Protein AF-A0AAV3WC58-F1 (afdb_monomer_lite)

Structure (mmCIF, N/CA/C/O backbone):
data_AF-A0AAV3WC58-F1
#
_entry.id   AF-A0AAV3WC58-F1
#
loop_
_atom_site.group_PDB
_atom_site.id
_atom_site.type_symbol
_atom_site.label_atom_id
_atom_site.label_alt_id
_atom_site.label_comp_id
_atom_site.label_asym_id
_atom_site.label_entity_id
_atom_site.label_seq_id
_atom_site.pdbx_PDB_ins_code
_atom_site.Cartn_x
_atom_site.Cartn_y
_atom_site.Cartn_z
_atom_site.occupancy
_atom_site.B_iso_or_equiv
_atom_site.auth_seq_id
_atom_site.auth_comp_id
_atom_site.auth_asym_id
_atom_site.auth_atom_id
_atom_site.pdbx_PDB_model_num
ATOM 1 N N . MET A 1 1 ? 3.964 5.206 5.380 1.00 60.09 1 MET A N 1
ATOM 2 C CA . MET A 1 1 ? 5.077 5.418 4.444 1.00 60.09 1 MET A CA 1
ATOM 3 C C . MET A 1 1 ? 5.003 6.863 4.023 1.00 60.09 1 MET A C 1
ATOM 5 O O . MET A 1 1 ? 3.893 7.332 3.784 1.00 60.09 1 MET A O 1
ATOM 9 N N . ASP A 1 2 ? 6.118 7.580 4.048 1.00 79.12 2 ASP A N 1
ATOM 10 C CA . ASP A 1 2 ? 6.142 8.927 3.482 1.00 79.12 2 ASP A CA 1
ATOM 11 C C . ASP A 1 2 ? 5.932 8.840 1.959 1.00 79.12 2 ASP A C 1
ATOM 13 O O . ASP A 1 2 ? 6.369 7.878 1.329 1.00 79.12 2 ASP A O 1
ATOM 17 N N . ILE A 1 3 ? 5.263 9.825 1.357 1.00 79.12 3 ILE A N 1
ATOM 18 C CA . ILE A 1 3 ? 5.005 9.846 -0.095 1.00 79.12 3 ILE A CA 1
ATOM 19 C C . ILE A 1 3 ? 6.335 9.823 -0.861 1.00 79.12 3 ILE A C 1
ATOM 21 O O . ILE A 1 3 ? 6.439 9.225 -1.933 1.00 79.12 3 ILE A O 1
ATOM 25 N N . GLN A 1 4 ? 7.369 10.460 -0.307 1.00 81.62 4 GLN A N 1
ATOM 26 C CA . GLN A 1 4 ? 8.697 10.473 -0.906 1.00 81.62 4 GLN A CA 1
ATOM 27 C C . GLN A 1 4 ? 9.369 9.096 -0.852 1.00 81.62 4 GLN A C 1
ATOM 29 O O . GLN A 1 4 ? 9.982 8.671 -1.828 1.00 81.62 4 GLN A O 1
ATOM 34 N N . GLU A 1 5 ? 9.222 8.390 0.265 1.00 84.25 5 GLU A N 1
ATOM 35 C CA . GLU A 1 5 ? 9.729 7.030 0.447 1.00 84.25 5 GLU A CA 1
ATOM 36 C C . GLU A 1 5 ? 9.039 6.048 -0.513 1.00 84.25 5 GLU A C 1
ATOM 38 O O . GLU A 1 5 ? 9.715 5.266 -1.177 1.00 84.25 5 GLU A O 1
ATOM 43 N N . GLU A 1 6 ? 7.717 6.158 -0.679 1.00 85.44 6 GLU A N 1
ATOM 44 C CA . GLU A 1 6 ? 6.960 5.360 -1.651 1.00 85.44 6 GLU A CA 1
ATOM 45 C C . GLU A 1 6 ? 7.426 5.619 -3.090 1.00 85.44 6 GLU A C 1
ATOM 47 O O . GLU A 1 6 ? 7.666 4.681 -3.847 1.00 85.44 6 GLU A O 1
ATOM 52 N N . ASN A 1 7 ? 7.597 6.887 -3.475 1.00 87.69 7 ASN A N 1
ATOM 53 C CA . ASN A 1 7 ? 8.058 7.232 -4.819 1.00 87.69 7 ASN A CA 1
ATOM 54 C C . ASN A 1 7 ? 9.456 6.675 -5.118 1.00 87.69 7 ASN A C 1
ATOM 56 O O . ASN A 1 7 ? 9.685 6.218 -6.236 1.00 87.69 7 ASN A O 1
ATOM 60 N N . ASN A 1 8 ? 10.359 6.684 -4.133 1.00 91.62 8 ASN A N 1
ATOM 61 C CA . ASN A 1 8 ? 11.697 6.114 -4.286 1.00 91.62 8 ASN A CA 1
ATOM 62 C C . ASN A 1 8 ? 11.633 4.596 -4.507 1.00 91.62 8 ASN A C 1
ATOM 64 O O . ASN A 1 8 ? 12.299 4.089 -5.403 1.00 91.62 8 ASN A O 1
ATOM 68 N N . LEU A 1 9 ? 10.790 3.885 -3.747 1.00 91.38 9 LEU A N 1
ATOM 69 C CA . LEU A 1 9 ? 10.597 2.439 -3.909 1.00 91.38 9 LEU A CA 1
ATOM 70 C C . LEU A 1 9 ? 10.008 2.087 -5.281 1.00 91.38 9 LEU A C 1
ATOM 72 O O . LEU A 1 9 ? 10.447 1.133 -5.917 1.00 91.38 9 LEU A O 1
ATOM 76 N N . ILE A 1 10 ? 9.031 2.865 -5.758 1.00 92.12 10 ILE A N 1
ATOM 77 C CA . ILE A 1 10 ? 8.440 2.671 -7.090 1.00 92.12 10 ILE A CA 1
ATOM 78 C C . ILE A 1 10 ? 9.487 2.902 -8.184 1.00 92.12 10 ILE A C 1
ATOM 80 O O . ILE A 1 10 ? 9.496 2.179 -9.178 1.00 92.12 10 ILE A O 1
ATOM 84 N N . GLN A 1 11 ? 10.355 3.903 -8.018 1.00 91.31 11 GLN A N 1
ATOM 85 C CA . GLN A 1 11 ? 11.428 4.181 -8.968 1.00 91.31 11 GLN A CA 1
ATOM 86 C C . GLN A 1 11 ? 12.462 3.055 -9.007 1.00 91.31 11 GLN A C 1
ATOM 88 O O . GLN A 1 11 ? 12.769 2.573 -10.093 1.00 91.31 11 GLN A O 1
ATOM 93 N N . GLU A 1 12 ? 12.933 2.589 -7.852 1.00 93.06 12 GLU A N 1
ATOM 94 C CA . GLU A 1 12 ? 13.866 1.462 -7.772 1.00 93.06 12 GLU A CA 1
ATOM 95 C C . GLU A 1 12 ? 13.277 0.200 -8.421 1.00 93.06 12 GLU A C 1
ATOM 97 O O . GLU A 1 12 ? 13.926 -0.433 -9.251 1.00 93.06 12 GLU A O 1
ATOM 102 N N . ALA A 1 13 ? 12.014 -0.126 -8.122 1.00 91.25 13 ALA A N 1
ATOM 103 C CA . ALA A 1 13 ? 11.333 -1.272 -8.721 1.00 91.25 13 ALA A CA 1
ATOM 104 C C . ALA A 1 13 ? 11.192 -1.143 -10.247 1.00 91.25 13 ALA A C 1
ATOM 106 O O . ALA A 1 13 ? 11.385 -2.117 -10.970 1.00 91.25 13 ALA A O 1
ATOM 107 N N . PHE A 1 14 ? 10.877 0.055 -10.747 1.00 91.81 14 PHE A N 1
ATOM 108 C CA . PHE A 1 14 ? 10.799 0.305 -12.185 1.00 91.81 14 PHE A CA 1
ATOM 109 C C . PHE A 1 14 ? 12.153 0.120 -12.877 1.00 91.81 14 PHE A C 1
ATOM 111 O O . PHE A 1 14 ? 12.205 -0.473 -13.951 1.00 91.81 14 PHE A O 1
ATOM 118 N N . GLU A 1 15 ? 13.236 0.621 -12.276 1.00 88.69 15 GLU A N 1
ATOM 119 C CA . GLU A 1 15 ? 14.589 0.513 -12.830 1.00 88.69 15 GLU A CA 1
ATOM 120 C C . GLU A 1 15 ? 15.056 -0.947 -12.908 1.00 88.69 15 GLU A C 1
ATOM 122 O O . GLU A 1 15 ? 15.582 -1.355 -13.944 1.00 88.69 15 GLU A O 1
ATOM 127 N N . VAL A 1 16 ? 14.799 -1.748 -11.866 1.00 90.56 16 VAL A N 1
ATOM 128 C CA . VAL A 1 16 ? 15.102 -3.190 -11.861 1.00 90.56 16 VAL A CA 1
ATOM 129 C C . VAL A 1 16 ? 14.334 -3.915 -12.964 1.00 90.56 16 VAL A C 1
ATOM 131 O O . VAL A 1 16 ? 14.936 -4.623 -13.766 1.00 90.56 16 VAL A O 1
ATOM 134 N N . GLU A 1 17 ? 13.019 -3.705 -13.054 1.00 87.25 17 GLU A N 1
ATOM 135 C CA . GLU A 1 17 ? 12.199 -4.401 -14.050 1.00 87.25 17 GLU A CA 1
ATOM 136 C C . GLU A 1 17 ? 12.535 -3.982 -15.484 1.00 87.25 17 GLU A C 1
ATOM 138 O O . GLU A 1 17 ? 12.562 -4.812 -16.393 1.00 87.25 17 GLU A O 1
ATOM 143 N N . ALA A 1 18 ? 12.826 -2.698 -15.709 1.00 85.62 18 ALA A N 1
ATOM 144 C CA . ALA A 1 18 ? 13.259 -2.215 -17.014 1.00 85.62 18 ALA A CA 1
ATOM 145 C C . ALA A 1 18 ? 14.590 -2.856 -17.450 1.00 85.62 18 ALA A C 1
ATOM 147 O O . ALA A 1 18 ? 14.729 -3.206 -18.625 1.00 85.62 18 ALA A O 1
ATOM 148 N N . ASP A 1 19 ? 15.535 -3.043 -16.523 1.00 83.94 19 ASP A N 1
ATOM 149 C CA . ASP A 1 19 ? 16.811 -3.717 -16.788 1.00 83.94 19 ASP A CA 1
ATOM 150 C C . ASP A 1 19 ? 16.614 -5.216 -17.073 1.00 83.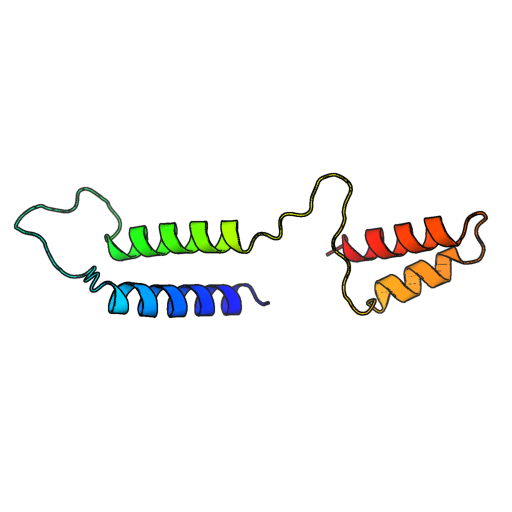94 19 ASP A C 1
ATOM 152 O O . ASP A 1 19 ? 17.092 -5.719 -18.093 1.00 83.94 19 ASP A O 1
ATOM 156 N N . GLU A 1 20 ? 15.828 -5.919 -16.248 1.00 87.06 20 GLU A N 1
ATOM 157 C CA . GLU A 1 20 ? 15.570 -7.358 -16.404 1.00 87.06 20 GLU A CA 1
ATOM 158 C C . GLU A 1 20 ? 14.910 -7.706 -17.743 1.00 87.06 20 GLU A C 1
ATOM 160 O O . GLU A 1 20 ? 15.287 -8.684 -18.399 1.00 87.06 20 GLU A O 1
ATOM 165 N N . VAL A 1 21 ? 13.939 -6.902 -18.185 1.00 83.31 21 VAL A N 1
ATOM 166 C CA . VAL A 1 21 ? 13.251 -7.138 -19.463 1.00 83.31 21 VAL A CA 1
ATOM 167 C C . VAL A 1 21 ? 14.021 -6.579 -20.669 1.00 83.31 21 VAL A C 1
ATOM 169 O O . VAL A 1 21 ? 13.575 -6.735 -21.809 1.00 83.31 21 VAL A O 1
ATOM 172 N N . GLY A 1 22 ? 15.176 -5.940 -20.445 1.00 74.31 22 GLY A N 1
ATOM 173 C CA . GLY A 1 22 ? 15.999 -5.328 -21.489 1.00 74.31 22 GLY A CA 1
ATOM 174 C C . GLY A 1 22 ? 15.330 -4.126 -22.163 1.00 74.31 22 GLY A C 1
ATOM 175 O O . GLY A 1 22 ? 15.568 -3.864 -23.345 1.00 74.31 22 GLY A O 1
ATOM 176 N N . PHE A 1 23 ? 14.458 -3.411 -21.445 1.00 73.12 23 PHE A N 1
ATOM 177 C CA . PHE A 1 23 ? 13.743 -2.247 -21.961 1.00 73.12 23 PHE A CA 1
ATOM 178 C C . PHE A 1 23 ? 14.645 -1.008 -21.942 1.00 73.12 23 PHE A C 1
ATOM 180 O O . PHE A 1 23 ? 14.635 -0.206 -21.011 1.00 73.12 23 PHE A O 1
ATOM 187 N N . CYS A 1 24 ? 15.435 -0.817 -22.997 1.00 67.38 24 CYS A N 1
ATOM 188 C CA . CYS A 1 24 ? 16.211 0.409 -23.161 1.00 67.38 24 CYS A CA 1
ATOM 189 C C . CYS A 1 24 ? 15.309 1.569 -23.614 1.00 67.38 24 CYS A C 1
ATOM 191 O O . CYS A 1 24 ? 15.009 1.714 -24.797 1.00 67.38 24 CYS A O 1
ATOM 193 N N . LEU A 1 25 ? 14.922 2.434 -22.677 1.00 64.81 25 LEU A N 1
ATOM 194 C CA . LEU A 1 25 ? 14.088 3.616 -22.949 1.00 64.81 25 LEU A CA 1
ATOM 195 C C . LEU A 1 25 ? 14.831 4.719 -23.727 1.00 64.81 25 LEU A C 1
ATOM 197 O O . LEU A 1 25 ? 14.204 5.558 -24.368 1.00 64.81 25 LEU A O 1
ATOM 201 N N . ASP A 1 26 ? 16.165 4.673 -23.724 1.00 62.47 26 ASP A N 1
ATOM 202 C CA . ASP A 1 26 ? 17.031 5.582 -24.486 1.00 62.47 26 ASP A CA 1
ATOM 203 C C . ASP A 1 26 ? 17.350 5.062 -25.902 1.00 62.47 26 ASP A C 1
ATOM 205 O O . ASP A 1 26 ? 18.008 5.744 -26.697 1.00 62.47 26 ASP A O 1
ATOM 209 N N . GLN A 1 27 ? 16.915 3.842 -26.242 1.00 61.81 27 GLN A N 1
ATOM 210 C CA . GLN A 1 27 ? 17.157 3.273 -27.564 1.00 61.81 27 GLN A CA 1
ATOM 211 C C . GLN A 1 27 ? 16.221 3.919 -28.585 1.00 61.81 27 GLN A C 1
ATOM 213 O O . GLN A 1 27 ? 15.012 3.697 -28.592 1.00 61.81 27 GLN A O 1
ATOM 218 N N . LYS A 1 28 ? 16.795 4.701 -29.502 1.00 62.03 28 LYS A N 1
ATOM 219 C CA . LYS A 1 28 ? 16.067 5.179 -30.679 1.00 62.03 28 LYS A CA 1
ATOM 220 C C . LYS A 1 28 ? 15.827 4.018 -31.640 1.00 62.03 28 LYS A C 1
ATOM 222 O O . LYS A 1 28 ? 16.766 3.498 -32.244 1.00 62.03 28 LYS A O 1
ATOM 227 N N . TRP A 1 29 ? 14.566 3.634 -31.807 1.00 58.53 29 TRP A N 1
ATOM 228 C CA . TRP A 1 29 ? 14.150 2.648 -32.800 1.00 58.53 29 TRP A CA 1
ATOM 229 C C . TRP A 1 29 ? 13.912 3.338 -34.149 1.00 58.53 29 TRP A C 1
ATOM 231 O O . TRP A 1 29 ? 12.797 3.730 -34.486 1.00 58.53 29 TRP A O 1
ATOM 241 N N . GLY A 1 30 ? 14.985 3.489 -34.928 1.00 65.62 30 GLY A N 1
ATOM 242 C CA . GLY A 1 30 ? 14.947 4.113 -36.255 1.00 65.62 30 GLY A CA 1
ATOM 243 C C . GLY A 1 30 ? 14.832 5.642 -36.230 1.00 65.62 30 GLY A C 1
ATOM 244 O O . GLY A 1 30 ? 15.020 6.280 -35.196 1.00 65.62 30 GLY A O 1
ATOM 245 N N . ASP A 1 31 ? 14.527 6.227 -37.391 1.00 66.44 31 ASP A N 1
ATOM 246 C CA . ASP A 1 31 ? 14.422 7.685 -37.589 1.00 66.44 31 ASP A CA 1
ATOM 247 C C . ASP A 1 31 ? 13.051 8.253 -37.177 1.00 66.44 31 ASP A C 1
ATOM 249 O O . ASP A 1 31 ? 12.712 9.390 -37.506 1.00 66.44 31 ASP A O 1
ATOM 253 N N . TYR A 1 32 ? 12.221 7.449 -36.509 1.00 67.50 32 TYR A N 1
ATOM 254 C CA . TYR A 1 32 ? 10.889 7.863 -36.095 1.00 67.50 32 TYR A CA 1
ATOM 255 C C . TYR A 1 32 ? 10.995 8.843 -34.923 1.00 67.50 32 TYR A C 1
ATOM 257 O O . TYR A 1 32 ? 11.431 8.482 -33.829 1.00 67.50 32 TYR A O 1
ATOM 265 N N . GLU A 1 33 ? 10.609 10.096 -35.153 1.00 63.94 33 GLU A N 1
ATOM 266 C CA . GLU A 1 33 ? 10.469 11.075 -34.081 1.00 63.94 33 GLU A CA 1
ATOM 267 C C . GLU A 1 33 ? 9.290 10.685 -33.191 1.00 63.94 33 GLU A C 1
ATOM 269 O O . GLU A 1 33 ? 8.169 10.492 -33.666 1.00 63.94 33 GLU A O 1
ATOM 274 N N . ASN A 1 34 ? 9.555 10.564 -31.892 1.00 65.56 34 ASN A N 1
ATOM 275 C CA . ASN A 1 34 ? 8.525 10.314 -30.900 1.00 65.56 34 ASN A CA 1
ATOM 276 C C . ASN A 1 34 ? 7.497 11.466 -30.937 1.00 65.56 34 ASN A C 1
ATOM 278 O O . ASN A 1 34 ? 7.872 12.612 -30.682 1.00 65.56 34 ASN A O 1
ATOM 282 N N . PRO A 1 35 ? 6.216 11.198 -31.255 1.00 68.88 35 PRO A N 1
ATOM 283 C CA . PRO A 1 35 ? 5.196 12.235 -31.372 1.00 68.88 35 PRO A CA 1
ATOM 284 C C . PRO A 1 35 ? 4.733 12.786 -30.014 1.00 68.88 35 PRO A C 1
ATOM 286 O O . PRO A 1 35 ? 3.931 13.722 -29.983 1.00 68.88 35 PRO A O 1
ATOM 289 N N . TYR A 1 36 ? 5.172 12.199 -28.897 1.00 61.72 36 TYR A N 1
ATOM 290 C CA . TYR A 1 36 ? 4.811 12.634 -27.555 1.00 61.72 36 TYR A CA 1
ATOM 291 C C . TYR A 1 36 ? 5.775 13.700 -27.024 1.00 61.72 36 TYR A C 1
ATOM 293 O O . TYR A 1 36 ? 6.985 13.637 -27.203 1.00 61.72 36 TYR A O 1
ATOM 301 N N . GLU A 1 37 ? 5.213 14.680 -26.314 1.00 59.44 37 GLU A N 1
ATOM 302 C CA . GLU A 1 37 ? 5.958 15.799 -25.717 1.00 59.44 37 GLU A CA 1
ATOM 303 C C . GLU A 1 37 ? 6.874 15.351 -24.559 1.00 59.44 37 GLU A C 1
ATOM 305 O O . GLU A 1 37 ? 7.859 16.015 -24.243 1.00 59.44 37 GLU A O 1
ATOM 310 N N . ASN A 1 38 ? 6.569 14.201 -23.945 1.00 61.44 38 ASN A N 1
ATOM 311 C CA . ASN A 1 38 ? 7.365 13.578 -22.888 1.00 61.44 38 ASN A CA 1
ATOM 312 C C . ASN A 1 38 ? 8.180 12.406 -23.448 1.00 61.44 38 ASN A C 1
ATOM 314 O O . ASN A 1 38 ? 7.693 11.691 -24.320 1.00 61.44 38 ASN A O 1
ATOM 318 N N . SER A 1 39 ? 9.380 12.164 -22.903 1.00 73.31 39 SER A N 1
ATOM 319 C CA . SER A 1 39 ? 10.185 11.002 -23.297 1.00 73.31 39 SER A CA 1
ATOM 320 C C . SER A 1 39 ? 9.467 9.687 -22.978 1.00 73.31 39 SER A C 1
ATOM 322 O O . SER A 1 39 ? 8.712 9.593 -22.003 1.00 73.31 39 SER A O 1
ATOM 324 N N . ASP A 1 40 ? 9.743 8.651 -23.773 1.00 75.81 40 ASP A N 1
ATOM 325 C CA . ASP A 1 40 ? 9.186 7.305 -23.582 1.00 75.81 40 ASP A CA 1
ATOM 326 C C . ASP A 1 40 ? 9.445 6.770 -22.167 1.00 75.81 40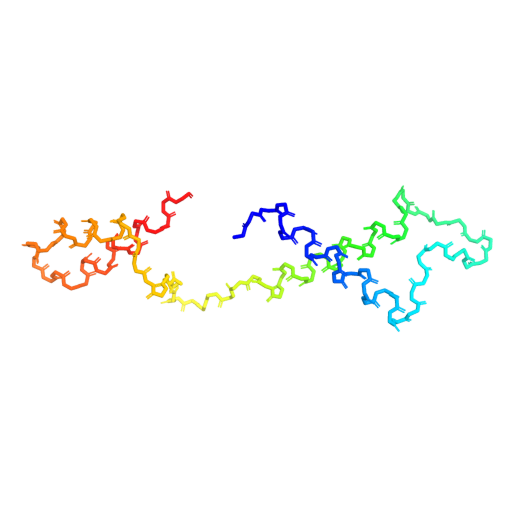 ASP A C 1
ATOM 328 O O . ASP A 1 40 ? 8.578 6.128 -21.572 1.00 75.81 40 ASP A O 1
ATOM 332 N N . THR A 1 41 ? 10.585 7.140 -21.574 1.00 77.69 41 THR A N 1
ATOM 333 C CA . THR A 1 41 ? 10.947 6.840 -20.183 1.00 77.69 41 THR A CA 1
ATOM 334 C C . THR A 1 41 ? 9.939 7.379 -19.177 1.00 77.69 41 THR A C 1
ATOM 336 O O . THR A 1 41 ? 9.490 6.659 -18.285 1.00 77.69 41 THR A O 1
ATOM 339 N N . VAL A 1 42 ? 9.544 8.645 -19.331 1.00 81.69 42 VAL A N 1
ATOM 340 C CA . VAL A 1 42 ? 8.601 9.309 -18.423 1.00 81.69 42 VAL A CA 1
ATOM 341 C C . VAL A 1 42 ? 7.214 8.685 -18.549 1.00 81.69 42 VAL A C 1
ATOM 343 O O . VAL A 1 42 ? 6.525 8.492 -17.545 1.00 81.69 42 VAL A O 1
ATOM 346 N N . LEU A 1 43 ? 6.790 8.342 -19.767 1.00 82.50 43 LEU A N 1
ATOM 347 C CA . LEU A 1 43 ? 5.507 7.679 -19.996 1.00 82.50 43 LEU A CA 1
ATOM 348 C C . LEU A 1 43 ? 5.476 6.271 -19.388 1.00 82.50 43 LEU A C 1
ATOM 350 O O . LEU A 1 43 ? 4.516 5.940 -18.687 1.00 82.50 43 LEU A O 1
ATOM 354 N N . ALA A 1 44 ? 6.527 5.477 -19.603 1.00 85.88 44 ALA A N 1
ATOM 355 C CA . ALA A 1 44 ? 6.652 4.131 -19.051 1.00 85.88 44 ALA A CA 1
ATOM 356 C C . ALA A 1 44 ? 6.646 4.143 -17.515 1.00 85.88 44 ALA A C 1
ATOM 358 O O . ALA A 1 44 ? 5.855 3.424 -16.900 1.00 85.88 44 ALA A O 1
ATOM 359 N N . PHE A 1 45 ? 7.435 5.028 -16.898 1.00 88.12 45 PHE A N 1
ATOM 360 C CA . PHE A 1 45 ? 7.457 5.182 -15.444 1.00 88.12 45 PHE A CA 1
ATOM 361 C C . PHE A 1 45 ? 6.086 5.591 -14.890 1.00 88.12 45 PHE A C 1
ATOM 363 O O . PHE A 1 45 ? 5.595 5.004 -13.927 1.00 88.12 45 PHE A O 1
ATOM 370 N N . ASN A 1 46 ? 5.416 6.560 -15.521 1.00 89.44 46 ASN A N 1
ATOM 371 C CA . ASN A 1 46 ? 4.089 7.000 -15.088 1.00 89.44 46 ASN A CA 1
ATOM 372 C C . ASN A 1 46 ? 3.043 5.880 -15.168 1.00 89.44 46 ASN A C 1
ATOM 374 O O . ASN A 1 46 ? 2.163 5.800 -14.306 1.00 89.44 46 ASN A O 1
ATOM 378 N N . LEU A 1 47 ? 3.114 5.022 -16.189 1.00 90.12 47 LEU A N 1
ATOM 379 C CA . LEU A 1 47 ? 2.226 3.870 -16.312 1.00 90.12 47 LEU A CA 1
ATOM 380 C C . LEU A 1 47 ? 2.516 2.827 -15.226 1.00 90.12 47 LEU A C 1
ATOM 382 O O . LEU A 1 47 ? 1.583 2.378 -14.559 1.00 90.12 47 LEU A O 1
ATOM 386 N N . PHE A 1 48 ? 3.792 2.497 -15.010 1.00 91.12 48 PHE A N 1
ATOM 387 C CA . PHE A 1 48 ? 4.225 1.576 -13.960 1.00 91.12 48 PHE A CA 1
ATOM 388 C C . PHE A 1 48 ? 3.774 2.058 -12.580 1.00 91.12 48 PHE A C 1
ATOM 390 O O . PHE A 1 48 ? 3.112 1.322 -11.853 1.00 91.12 48 PHE A O 1
ATOM 397 N N . LYS A 1 49 ? 4.026 3.331 -12.261 1.00 92.00 49 LYS A N 1
ATOM 398 C CA . LYS A 1 49 ? 3.607 3.962 -11.008 1.00 92.00 49 LYS A CA 1
ATOM 399 C C . LYS A 1 49 ? 2.102 3.851 -10.778 1.00 92.00 49 LYS A C 1
ATOM 401 O O . LYS A 1 49 ? 1.684 3.491 -9.682 1.00 92.00 49 LYS A O 1
ATOM 406 N N . LYS A 1 50 ? 1.279 4.122 -11.797 1.00 90.00 50 LYS A N 1
ATOM 407 C CA . LYS A 1 50 ? -0.183 3.965 -11.688 1.00 90.00 50 LYS A CA 1
ATOM 408 C C . LYS A 1 50 ? -0.585 2.516 -11.420 1.00 90.00 50 LYS A C 1
ATOM 410 O O . LYS A 1 50 ? -1.470 2.283 -10.603 1.00 90.00 50 LYS A O 1
ATOM 415 N N . GLY A 1 51 ? 0.051 1.561 -12.099 1.00 88.62 51 GLY A N 1
ATOM 416 C CA . GLY A 1 51 ? -0.182 0.133 -11.886 1.00 88.62 51 GLY A CA 1
ATOM 417 C C . GLY A 1 51 ? 0.193 -0.304 -10.472 1.00 88.62 51 GLY A C 1
ATOM 418 O O . GLY A 1 51 ? -0.610 -0.947 -9.802 1.00 88.62 51 GLY A O 1
ATOM 419 N N . TRP A 1 52 ? 1.363 0.123 -9.995 1.00 88.75 52 TRP A N 1
ATOM 420 C CA . TRP A 1 52 ? 1.825 -0.114 -8.631 1.00 88.75 52 TRP A CA 1
ATOM 421 C C . TRP A 1 52 ? 0.835 0.438 -7.612 1.00 88.75 52 TRP A C 1
ATOM 423 O O . TRP A 1 52 ? 0.332 -0.315 -6.793 1.00 88.75 52 TRP A O 1
ATOM 433 N N . GLN A 1 53 ? 0.481 1.721 -7.716 1.00 87.00 53 GLN A N 1
ATOM 434 C CA . GLN A 1 53 ? -0.469 2.368 -6.810 1.00 87.00 53 GLN A CA 1
ATOM 435 C C . GLN A 1 53 ? -1.847 1.701 -6.829 1.00 87.00 53 GLN A C 1
ATOM 437 O O . GLN A 1 53 ? -2.490 1.605 -5.793 1.00 87.00 53 GLN A O 1
ATOM 442 N N . ALA A 1 54 ? -2.313 1.220 -7.983 1.00 85.12 54 ALA A N 1
ATOM 443 C CA . ALA A 1 54 ? -3.568 0.481 -8.072 1.00 85.12 54 ALA A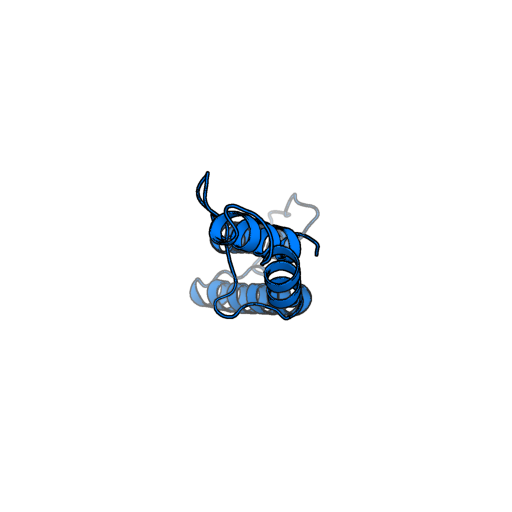 CA 1
ATOM 444 C C . ALA A 1 54 ? -3.474 -0.919 -7.440 1.00 85.12 54 ALA A C 1
ATOM 446 O O . ALA A 1 54 ? -4.445 -1.385 -6.851 1.00 85.12 54 ALA A O 1
ATOM 447 N N . ALA A 1 55 ? -2.323 -1.586 -7.550 1.00 80.75 55 ALA A N 1
ATOM 448 C CA . ALA A 1 55 ? -2.083 -2.895 -6.949 1.00 80.75 55 ALA A CA 1
ATOM 449 C C . ALA A 1 55 ? -1.846 -2.815 -5.432 1.00 80.75 55 ALA A C 1
ATOM 451 O O . ALA A 1 55 ? -2.233 -3.725 -4.699 1.00 80.75 55 ALA A O 1
ATOM 452 N N . THR A 1 56 ? -1.222 -1.734 -4.957 1.00 75.94 56 THR A N 1
ATOM 453 C CA . THR A 1 56 ? -0.979 -1.473 -3.533 1.00 75.94 56 THR A CA 1
ATOM 454 C C . THR A 1 56 ? -2.119 -0.723 -2.860 1.00 75.94 56 THR A C 1
ATOM 456 O O . THR A 1 56 ? -2.179 -0.715 -1.628 1.00 75.94 56 THR A O 1
ATOM 459 N N . ALA A 1 57 ? -3.045 -0.138 -3.629 1.00 75.19 57 ALA A N 1
ATOM 460 C CA . ALA A 1 57 ? -4.301 0.375 -3.109 1.00 75.19 57 ALA A CA 1
ATOM 461 C C . ALA A 1 57 ? -5.009 -0.770 -2.389 1.00 75.19 57 ALA A C 1
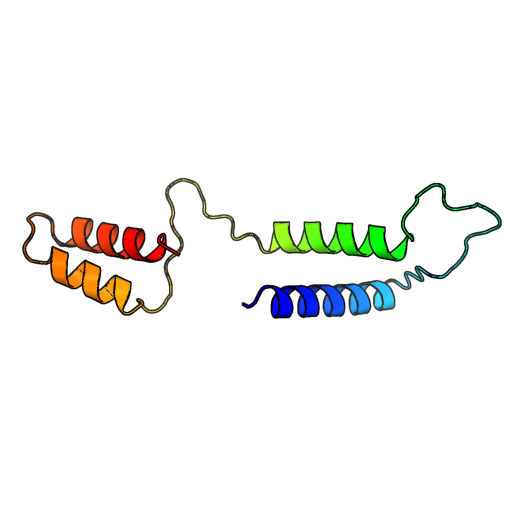ATOM 463 O O . ALA A 1 57 ? -5.486 -1.732 -2.991 1.00 75.19 57 ALA A O 1
ATOM 464 N N . GLN A 1 58 ? -5.028 -0.682 -1.064 1.00 66.19 58 GLN A N 1
ATOM 465 C CA . GLN A 1 58 ? -5.612 -1.705 -0.225 1.00 66.19 58 GLN A CA 1
ATOM 466 C C . GLN A 1 58 ? -7.118 -1.725 -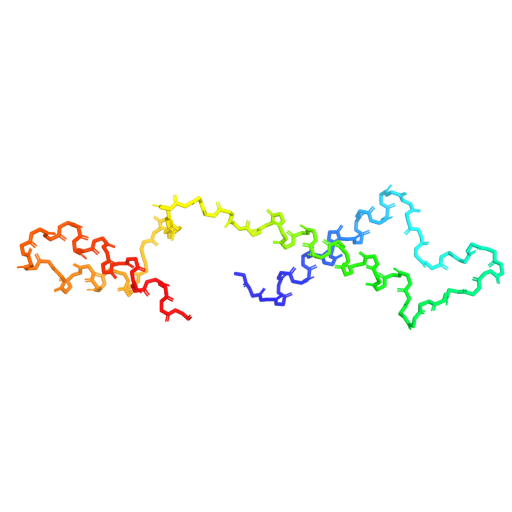0.508 1.00 66.19 58 GLN A C 1
ATOM 468 O O . GLN A 1 58 ? -7.850 -0.828 -0.095 1.00 66.19 58 GLN A O 1
ATOM 473 N N . ALA A 1 59 ? -7.577 -2.716 -1.276 1.00 66.12 59 ALA A N 1
ATOM 474 C CA . ALA A 1 59 ? -8.988 -2.884 -1.585 1.00 66.12 59 ALA A CA 1
ATOM 475 C C . ALA A 1 59 ? -9.709 -3.311 -0.304 1.00 66.12 59 ALA A C 1
ATOM 477 O O . ALA A 1 59 ? -9.735 -4.490 0.043 1.00 66.12 59 ALA A O 1
ATOM 478 N N . VAL A 1 60 ? -10.252 -2.343 0.430 1.00 73.19 60 VAL A N 1
ATOM 479 C CA . VAL A 1 60 ? -11.148 -2.613 1.552 1.00 73.19 60 VAL A CA 1
ATOM 480 C C . VAL A 1 60 ? -12.491 -3.029 0.958 1.00 73.19 60 VAL A C 1
ATOM 482 O O . VAL A 1 60 ? -13.104 -2.217 0.261 1.00 73.19 60 VAL A O 1
ATOM 485 N N . PRO A 1 61 ? -12.952 -4.278 1.156 1.00 79.56 61 PRO A N 1
ATOM 486 C CA . PRO A 1 61 ? -14.244 -4.692 0.630 1.00 79.56 61 PRO A CA 1
ATOM 487 C C . PRO A 1 61 ? -15.370 -3.838 1.219 1.00 79.56 61 PRO A C 1
ATOM 489 O O . PRO A 1 61 ? -15.257 -3.322 2.333 1.00 79.56 61 PRO A O 1
ATOM 492 N N . GLU A 1 62 ? -16.481 -3.719 0.494 1.00 79.56 62 GLU A N 1
ATOM 493 C CA . GLU A 1 62 ? -17.644 -2.981 0.985 1.00 79.56 62 GLU A CA 1
ATOM 494 C C . GLU A 1 62 ? -18.123 -3.555 2.333 1.00 79.56 62 GLU A C 1
ATOM 496 O O . GLU A 1 62 ? -18.282 -4.767 2.490 1.00 79.56 62 GLU A O 1
ATOM 501 N N . GLY A 1 63 ? -18.316 -2.679 3.324 1.00 82.94 63 GLY A N 1
ATOM 502 C CA . GLY A 1 63 ? -18.694 -3.059 4.690 1.00 82.94 63 GLY A CA 1
ATOM 503 C C . GLY A 1 63 ? -17.531 -3.416 5.624 1.00 82.94 63 GLY A C 1
ATOM 504 O O . GLY A 1 63 ? -17.779 -3.755 6.781 1.00 82.94 63 GLY A O 1
ATOM 505 N N . PHE A 1 64 ? -16.282 -3.322 5.163 1.00 81.38 64 PHE A N 1
ATOM 506 C CA . PHE A 1 64 ? -15.088 -3.515 5.986 1.00 81.38 64 PHE A CA 1
ATOM 507 C C . PHE A 1 64 ? -14.346 -2.193 6.200 1.00 81.38 64 PHE A C 1
ATOM 509 O O . PHE A 1 64 ? -14.514 -1.238 5.448 1.00 81.38 64 PHE A O 1
ATOM 516 N N . VAL A 1 65 ? -13.510 -2.149 7.238 1.00 83.75 65 VAL A N 1
ATOM 517 C CA . VAL A 1 65 ? -12.597 -1.039 7.525 1.00 83.75 65 VAL A CA 1
ATOM 518 C C . VAL A 1 65 ? -11.237 -1.606 7.918 1.00 83.75 65 VAL A C 1
ATOM 520 O O . VAL A 1 65 ? -11.155 -2.651 8.569 1.00 83.75 65 VAL A O 1
ATOM 523 N N . LEU A 1 66 ? -10.162 -0.947 7.494 1.00 80.31 66 LEU A N 1
ATOM 524 C CA . LEU A 1 66 ? -8.810 -1.297 7.919 1.00 80.31 66 LEU A CA 1
ATOM 525 C C . LEU A 1 66 ? -8.553 -0.705 9.290 1.00 80.31 66 LEU A C 1
ATOM 527 O O . LEU A 1 66 ? -8.758 0.487 9.479 1.00 80.31 66 LEU A O 1
ATOM 531 N N . VAL A 1 67 ? -8.053 -1.519 10.212 1.00 82.75 67 VAL A N 1
ATOM 532 C CA . VAL A 1 67 ? -7.619 -1.067 11.534 1.00 82.75 67 VAL A CA 1
ATOM 533 C C . VAL A 1 67 ? -6.157 -1.456 11.756 1.00 82.75 67 VAL A C 1
ATOM 535 O O . VAL A 1 67 ? -5.760 -2.559 11.358 1.00 82.75 67 VAL A O 1
ATOM 538 N N . PRO A 1 68 ? -5.328 -0.582 12.358 1.00 83.12 68 PRO A N 1
ATOM 539 C CA . PRO A 1 68 ? -3.987 -0.933 12.795 1.00 83.12 68 PRO A CA 1
ATOM 540 C C . PRO A 1 68 ? -3.987 -2.191 13.662 1.00 83.12 68 PRO A C 1
ATOM 542 O O . PRO A 1 68 ? -4.915 -2.439 14.431 1.00 83.12 68 PRO A O 1
ATOM 545 N N . LYS A 1 69 ? -2.909 -2.974 13.562 1.00 85.69 69 LYS A N 1
ATOM 546 C CA . LYS A 1 69 ? -2.740 -4.181 14.380 1.00 85.69 69 LYS A CA 1
ATOM 547 C C . LYS A 1 69 ? -2.686 -3.862 15.879 1.00 85.69 69 LYS A C 1
ATOM 549 O O . LYS A 1 69 ? -3.197 -4.641 16.674 1.00 85.69 69 LYS A O 1
ATOM 554 N N . GLU A 1 70 ? -2.089 -2.726 16.232 1.00 90.75 70 GLU A N 1
ATOM 555 C CA . GLU A 1 70 ? -2.055 -2.171 17.588 1.00 90.75 70 GLU A CA 1
ATOM 556 C C . GLU A 1 70 ? -2.783 -0.815 17.581 1.00 90.75 70 GLU A C 1
ATOM 558 O O . GLU A 1 70 ? -2.519 -0.011 16.681 1.00 90.75 70 GLU A O 1
ATOM 563 N N . PRO A 1 71 ? -3.693 -0.537 18.533 1.00 88.12 71 PRO A N 1
ATOM 564 C CA . PRO A 1 71 ? -4.460 0.707 18.555 1.00 88.12 71 PRO A CA 1
ATOM 565 C C . PRO A 1 71 ? -3.560 1.921 18.821 1.00 88.12 71 PRO A C 1
ATOM 567 O O . PRO A 1 71 ? -2.633 1.858 19.629 1.00 88.12 71 PRO A O 1
ATOM 570 N N . THR A 1 72 ? -3.857 3.051 18.176 1.00 90.06 72 THR A N 1
ATOM 571 C CA . THR A 1 72 ? -3.176 4.323 18.470 1.00 90.06 72 THR A CA 1
ATOM 572 C C . THR A 1 72 ? -3.652 4.909 19.803 1.00 90.06 72 THR A C 1
ATOM 574 O O . THR A 1 72 ? -4.691 4.513 20.338 1.00 90.06 72 THR A O 1
ATOM 577 N N . GLU A 1 73 ? -2.919 5.885 20.347 1.00 90.81 73 GLU A N 1
ATOM 578 C CA . GLU A 1 73 ? -3.325 6.589 21.574 1.00 90.81 73 GLU A CA 1
ATOM 579 C C . GLU A 1 73 ? -4.697 7.265 21.432 1.00 90.81 73 GLU A C 1
ATOM 581 O O . GLU A 1 73 ? -5.523 7.169 22.337 1.00 90.81 73 GLU A O 1
ATOM 586 N N . GLU A 1 74 ? -4.977 7.870 20.277 1.00 88.56 74 GLU A N 1
ATOM 587 C CA . GLU A 1 74 ? -6.266 8.501 19.964 1.00 88.56 74 GLU A CA 1
ATOM 588 C C . GLU A 1 74 ? -7.409 7.480 19.946 1.00 88.56 74 GLU A C 1
ATOM 590 O O . GLU A 1 74 ? -8.463 7.722 20.535 1.00 88.56 74 GLU A O 1
ATOM 595 N N . MET A 1 75 ? -7.183 6.299 19.352 1.00 89.00 75 MET A N 1
ATOM 596 C CA . MET A 1 75 ? -8.149 5.199 19.400 1.00 89.00 75 MET A CA 1
ATOM 597 C C . MET A 1 75 ? -8.386 4.765 20.851 1.00 89.00 75 MET A C 1
ATOM 599 O O . MET A 1 75 ? -9.529 4.656 21.293 1.00 89.00 75 MET A O 1
ATOM 603 N N . MET A 1 76 ? -7.323 4.553 21.631 1.00 89.44 76 MET A N 1
ATOM 604 C CA . MET A 1 76 ? -7.456 4.156 23.037 1.00 89.44 76 MET A CA 1
ATOM 605 C C . MET A 1 76 ? -8.220 5.196 23.865 1.00 89.44 76 MET A C 1
ATOM 607 O O . MET A 1 76 ? -9.083 4.826 24.664 1.00 89.44 76 MET A O 1
ATOM 611 N N . PHE A 1 77 ? -7.948 6.484 23.653 1.00 89.56 77 PHE A N 1
ATOM 612 C CA . PHE A 1 77 ? -8.639 7.578 24.326 1.00 89.56 77 PHE A CA 1
ATOM 613 C C . PHE A 1 77 ?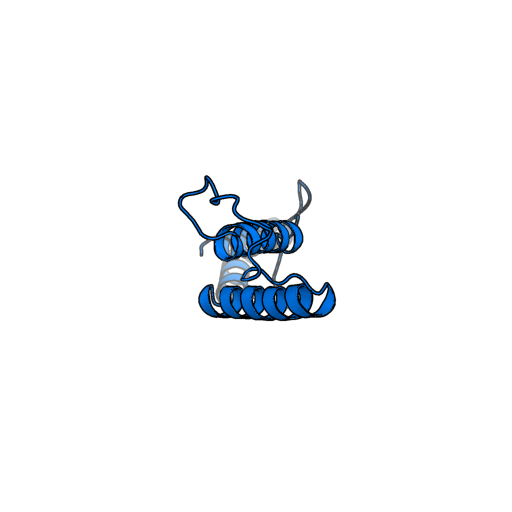 -10.131 7.609 23.967 1.00 89.56 77 PHE A C 1
ATOM 615 O O . PHE A 1 77 ? -10.976 7.590 24.864 1.00 89.56 77 PHE A O 1
ATOM 622 N N . ALA A 1 78 ? -10.467 7.531 22.677 1.00 86.69 78 ALA A N 1
ATOM 623 C CA . ALA A 1 78 ? -11.851 7.498 22.204 1.00 86.69 78 ALA A CA 1
ATOM 624 C C . ALA A 1 78 ? -12.635 6.290 22.755 1.00 86.69 78 ALA A C 1
ATOM 626 O O . ALA A 1 78 ? -13.796 6.411 23.165 1.00 86.69 78 ALA A O 1
ATOM 627 N N . GLY A 1 79 ? -11.991 5.120 22.824 1.00 85.94 79 GLY A N 1
ATOM 628 C CA . GLY A 1 79 ? -12.560 3.924 23.449 1.00 85.94 79 GLY A CA 1
ATOM 629 C C . GLY A 1 79 ? -12.785 4.087 24.958 1.00 85.94 79 GLY A C 1
ATOM 630 O O . GLY A 1 79 ? -13.780 3.599 25.496 1.00 85.94 79 GLY A O 1
ATOM 631 N N . TYR A 1 80 ? -11.898 4.804 25.652 1.00 85.00 80 TYR A N 1
ATOM 632 C CA . TYR A 1 80 ? -12.036 5.076 27.082 1.00 85.00 80 TYR A CA 1
ATOM 633 C C . TYR A 1 80 ? -13.159 6.076 27.384 1.00 85.00 80 TYR A C 1
ATOM 635 O O . TYR A 1 80 ? -13.925 5.863 28.324 1.00 85.00 80 TYR A O 1
ATOM 643 N N . GLU A 1 81 ? -13.315 7.134 26.586 1.00 86.38 81 GLU A N 1
ATOM 644 C CA . GLU A 1 81 ? -14.385 8.129 26.766 1.00 86.38 81 GLU A CA 1
ATOM 645 C C . GLU A 1 81 ? -15.790 7.550 26.550 1.00 86.38 81 GLU A C 1
ATOM 647 O O . GLU A 1 81 ? -16.771 8.012 27.137 1.00 86.38 81 GLU A O 1
ATOM 652 N N . SER A 1 82 ? -15.907 6.509 25.728 1.00 80.25 82 SER A N 1
ATOM 653 C CA . SER A 1 82 ? -17.187 5.877 25.400 1.00 80.25 82 SER A CA 1
ATOM 654 C C . SER A 1 82 ? -17.613 4.762 26.371 1.00 80.25 82 SER A C 1
ATOM 656 O O . SER A 1 82 ? -18.762 4.317 26.313 1.00 80.25 82 SER A O 1
ATOM 658 N N . LYS A 1 83 ? -16.756 4.383 27.333 1.00 77.12 83 LYS A N 1
ATOM 659 C CA . LYS A 1 83 ? -16.920 3.205 28.212 1.00 77.12 83 LYS A CA 1
ATOM 660 C C . LYS A 1 83 ? -18.197 3.164 29.064 1.00 77.12 83 LYS A C 1
ATOM 662 O O . LYS A 1 83 ? -18.683 2.074 29.359 1.00 77.12 83 LYS A O 1
ATOM 667 N N . GLU A 1 84 ? -18.718 4.324 29.467 1.00 79.81 84 GLU A N 1
ATOM 668 C CA . GLU A 1 84 ? -19.888 4.454 30.357 1.00 79.81 84 GLU A CA 1
ATOM 669 C C . GLU A 1 84 ? -21.226 4.357 29.592 1.00 79.81 84 GLU A C 1
ATOM 671 O O . GLU A 1 84 ? -22.299 4.421 30.192 1.00 79.81 84 GLU A O 1
ATOM 676 N N . LYS A 1 85 ? -21.195 4.234 28.257 1.00 76.62 85 LYS A N 1
ATOM 677 C CA . LYS A 1 85 ? -22.405 4.200 27.424 1.00 76.62 85 LYS A CA 1
ATOM 678 C C . LYS A 1 85 ? -23.050 2.807 27.422 1.00 76.62 85 LYS A C 1
ATOM 680 O O . LYS A 1 85 ? -22.373 1.783 27.447 1.00 76.62 85 LYS A O 1
ATOM 685 N N . THR A 1 86 ? -24.378 2.753 27.343 1.00 67.62 86 THR A N 1
ATOM 686 C CA . THR A 1 86 ? -25.127 1.519 27.045 1.00 67.62 86 THR A CA 1
ATOM 687 C C . THR A 1 86 ? -24.710 0.987 25.665 1.00 67.62 86 THR A C 1
ATOM 689 O O . THR A 1 86 ? -24.530 1.780 24.750 1.00 67.62 86 THR A O 1
ATOM 692 N N . ASP A 1 87 ? -24.515 -0.329 25.507 1.00 73.75 87 ASP A N 1
ATOM 693 C CA . ASP A 1 87 ? -23.855 -0.951 24.334 1.00 73.75 87 ASP A CA 1
ATOM 694 C C . ASP A 1 87 ? -22.396 -0.497 24.093 1.00 73.75 87 ASP A C 1
ATOM 696 O O . ASP A 1 87 ? -21.942 -0.366 22.948 1.00 73.75 87 ASP A O 1
ATOM 700 N N . ASN A 1 88 ? -21.638 -0.296 25.180 1.00 77.69 88 ASN A N 1
ATOM 701 C CA . ASN A 1 88 ? -20.257 0.198 25.155 1.00 77.69 88 ASN A CA 1
ATOM 702 C C . ASN A 1 88 ? -19.356 -0.496 24.125 1.00 77.69 88 ASN A C 1
ATOM 704 O O . ASN A 1 88 ? -18.637 0.192 23.424 1.00 77.69 88 ASN A O 1
ATOM 708 N N . LEU A 1 89 ? -19.414 -1.815 23.927 1.00 81.69 89 LEU A N 1
ATOM 709 C CA . LEU A 1 89 ? -18.507 -2.489 22.990 1.00 81.69 89 LEU A CA 1
ATOM 710 C C . LEU A 1 89 ? -18.640 -1.975 21.545 1.00 81.69 89 LEU A C 1
ATOM 712 O O . LEU A 1 89 ? -17.632 -1.706 20.892 1.00 81.69 89 LEU A O 1
ATOM 716 N N . LYS A 1 90 ? -19.873 -1.817 21.043 1.00 84.94 90 LYS A N 1
ATOM 717 C CA . LYS A 1 90 ? -20.113 -1.336 19.671 1.00 84.94 90 LYS A CA 1
ATOM 718 C C . LYS A 1 90 ? -19.789 0.145 19.536 1.00 84.94 90 LYS A C 1
ATOM 720 O O . LYS A 1 90 ? -19.235 0.557 18.521 1.00 84.94 90 LYS A O 1
ATOM 725 N N . ILE A 1 91 ? -20.135 0.935 20.551 1.00 84.31 91 ILE A N 1
ATOM 726 C CA . ILE A 1 91 ? -19.883 2.377 20.545 1.00 84.31 91 ILE A CA 1
ATOM 727 C C . ILE A 1 91 ? -18.384 2.658 20.666 1.00 84.31 91 ILE A C 1
ATOM 729 O O . ILE A 1 91 ? -17.878 3.493 19.925 1.00 84.31 91 ILE A O 1
ATOM 733 N N . ASN A 1 92 ? -17.673 1.925 21.522 1.00 84.62 92 ASN A N 1
ATOM 734 C CA . ASN A 1 92 ? -16.227 2.021 21.675 1.00 84.62 92 ASN A CA 1
ATOM 735 C C . ASN A 1 92 ? -15.526 1.636 20.374 1.00 84.62 92 ASN A C 1
ATOM 737 O O . ASN A 1 92 ? -14.692 2.394 19.897 1.00 84.62 92 ASN A O 1
ATOM 741 N N . TYR A 1 93 ? -15.904 0.510 19.756 1.00 85.88 93 TYR A N 1
ATOM 742 C CA . TYR A 1 93 ? -15.343 0.106 18.463 1.00 85.88 93 TYR A CA 1
ATOM 743 C C . TYR A 1 93 ? -15.557 1.180 17.389 1.00 85.88 93 TYR A C 1
ATOM 745 O O . TYR A 1 93 ? -14.612 1.565 16.707 1.00 85.88 93 TYR A O 1
ATOM 753 N N . ARG A 1 94 ? -16.776 1.719 17.278 1.00 87.31 94 ARG A N 1
ATOM 754 C CA . ARG A 1 94 ? -17.086 2.785 16.320 1.00 87.31 94 ARG A CA 1
ATOM 755 C C . ARG A 1 94 ? -16.283 4.059 16.592 1.00 87.31 94 ARG A C 1
ATOM 757 O O . ARG A 1 94 ? -15.721 4.610 15.659 1.00 87.31 94 ARG A O 1
ATOM 764 N N . ALA A 1 95 ? -16.190 4.487 17.850 1.00 82.81 95 ALA A N 1
ATOM 765 C CA . ALA A 1 95 ? -15.413 5.662 18.240 1.00 82.81 95 ALA A CA 1
ATOM 766 C C . ALA A 1 95 ? -13.915 5.487 17.939 1.00 82.81 95 ALA A C 1
ATOM 768 O O . ALA A 1 95 ? -13.266 6.421 17.482 1.00 82.81 95 ALA A O 1
ATOM 769 N N . MET A 1 96 ? -13.375 4.280 18.144 1.00 86.50 96 MET A N 1
ATOM 770 C CA . MET A 1 96 ? -11.995 3.943 17.787 1.00 86.50 96 MET A CA 1
ATOM 771 C C . MET A 1 96 ? -11.762 4.013 16.274 1.00 86.50 96 MET A C 1
ATOM 773 O O . MET A 1 96 ? -10.754 4.562 15.844 1.00 86.50 96 MET A O 1
ATOM 777 N N . VAL A 1 97 ? -12.685 3.488 15.465 1.00 87.81 97 VAL A N 1
ATOM 778 C CA . VAL A 1 97 ? -12.594 3.560 13.996 1.00 87.81 97 VAL A CA 1
ATOM 779 C C . VAL A 1 97 ? -12.717 5.006 13.505 1.00 87.81 97 VAL A C 1
ATOM 781 O O . VAL A 1 97 ? -11.892 5.453 12.716 1.00 87.81 97 VAL A O 1
ATOM 784 N N . GLU A 1 98 ? -13.683 5.771 14.018 1.00 86.25 98 GLU A N 1
ATOM 785 C CA . GLU A 1 98 ? -13.878 7.181 13.648 1.00 86.25 98 GLU A CA 1
ATOM 786 C C . GLU A 1 98 ? -12.663 8.052 14.013 1.00 86.25 98 GLU A C 1
ATOM 788 O O . GLU A 1 98 ? -12.316 8.958 13.261 1.00 86.25 98 GLU A O 1
ATOM 793 N N . ALA A 1 99 ? -11.987 7.780 15.135 1.00 81.00 99 ALA A N 1
ATOM 794 C CA . ALA A 1 99 ? -10.764 8.490 15.519 1.00 81.00 99 ALA A CA 1
ATOM 795 C C . ALA A 1 99 ? -9.595 8.213 14.557 1.00 81.00 99 ALA A C 1
ATOM 797 O O . ALA A 1 99 ? -8.762 9.082 14.327 1.00 81.00 99 ALA A O 1
ATOM 798 N N . GLN A 1 100 ? -9.542 7.018 13.966 1.00 80.44 100 GLN A N 1
ATOM 799 C CA . GLN A 1 100 ? -8.513 6.648 12.996 1.00 80.44 100 GLN A CA 1
ATOM 800 C C . GLN A 1 100 ? -8.682 7.370 11.648 1.00 80.44 100 GLN A C 1
ATOM 802 O O . GLN A 1 100 ? -7.690 7.668 10.983 1.00 80.44 100 GLN A O 1
ATOM 807 N N . GLU A 1 101 ? -9.922 7.625 11.226 1.00 70.44 101 GLU A N 1
ATOM 808 C CA . GLU A 1 101 ? -10.237 8.261 9.939 1.00 70.44 101 GLU A CA 1
ATOM 809 C C . GLU A 1 101 ? -9.956 9.776 9.924 1.00 70.44 101 GLU A C 1
ATOM 811 O O . GLU A 1 101 ? -9.889 10.366 8.850 1.00 70.44 101 GLU A O 1
ATOM 816 N N . GLN A 1 102 ? -9.751 10.417 11.082 1.00 60.88 102 GLN A N 1
ATOM 817 C CA . GLN A 1 102 ? -9.577 11.876 11.218 1.00 60.88 102 GLN A CA 1
ATOM 818 C C . GLN A 1 102 ? -8.163 12.404 10.892 1.00 60.88 102 GLN A C 1
ATOM 820 O O . GLN A 1 102 ? -7.743 13.421 11.445 1.00 60.88 102 GLN A O 1
ATOM 825 N N . LYS A 1 103 ? -7.429 11.749 9.988 1.00 47.91 103 LYS A N 1
ATOM 826 C CA . LYS A 1 103 ? -6.115 12.224 9.521 1.00 47.91 103 LYS A CA 1
ATOM 827 C C . LYS A 1 103 ? -6.189 13.170 8.331 1.00 47.91 103 LYS A C 1
ATOM 829 O O . LYS A 1 103 ? -6.935 12.865 7.376 1.00 47.91 103 LYS A O 1
#

Radius of gyration: 22.85 Å; chains: 1; bounding box: 42×23×68 Å

pLDDT: mean 80.01, std 10.03, range [47.91, 93.06]

Sequence (103 aa):
MDIQEENNLIQEAFEVEADEVGFCLDQKWGDYENPYENSDTVLAFNLFKKGWQAATAQAVPEGFVLVPKEPTEEMMFAGYESKEKTDNLKINYRAMVEAQEQK

Secondary structure (DSSP, 8-state):
--HHHHHHHHHHHHHHHHHHTT--TT---TT----SSS-HHHHHHHHHHHHHHHHHS----TT-----SS--HHHHHHHHHTTTSTTHHHHHHHHHHHHHH--

Organism: Acinetobacter johnsonii (NCBI:txid40214)

Foldseek 3Di:
DPPVVVLVVLVVVLVVVCVVVVPDQVDDPPPDDDPDPDGPVVVSSVVSSVVVCVVPVPPADPPGDDDDPDQDPQLVVQLVVQCVDDVSVVNSVVSSRVSVPPD